Protein AF-A0A8C3KID8-F1 (afdb_monomer)

Structure (mmCIF, N/CA/C/O backbone):
data_AF-A0A8C3KID8-F1
#
_entry.id   AF-A0A8C3KID8-F1
#
loop_
_atom_site.group_PDB
_atom_site.id
_atom_site.type_symbol
_atom_site.label_atom_id
_atom_site.label_alt_id
_atom_site.label_comp_id
_atom_site.label_asym_id
_atom_site.label_entity_id
_atom_site.label_seq_id
_atom_site.pdbx_PDB_ins_code
_atom_site.Cartn_x
_atom_site.Cartn_y
_atom_site.Cartn_z
_atom_site.occupancy
_atom_site.B_iso_or_equiv
_atom_site.auth_seq_id
_atom_site.auth_comp_id
_atom_site.auth_asym_id
_atom_site.auth_atom_id
_atom_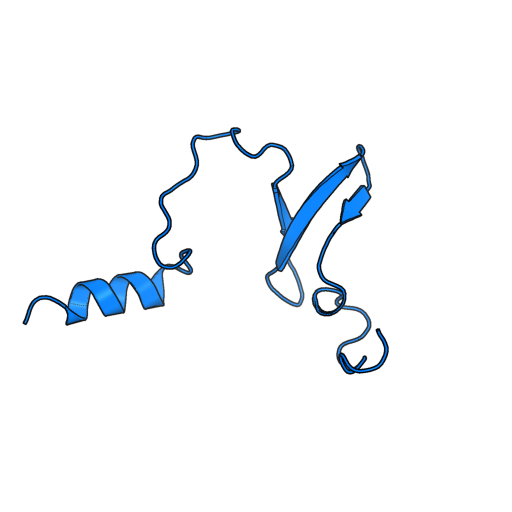site.pdbx_PDB_model_num
ATOM 1 N N . MET A 1 1 ? 33.726 5.570 -5.740 1.00 54.69 1 MET A N 1
ATOM 2 C CA . MET A 1 1 ? 33.229 6.906 -5.346 1.00 54.69 1 MET A CA 1
ATOM 3 C C . MET A 1 1 ? 31.817 7.205 -5.874 1.00 54.69 1 MET A C 1
ATOM 5 O O . MET A 1 1 ? 31.280 8.234 -5.512 1.00 54.69 1 MET A O 1
ATOM 9 N N . GLU A 1 2 ? 31.161 6.288 -6.602 1.00 55.66 2 GLU A N 1
ATOM 10 C CA . GLU A 1 2 ? 29.812 6.509 -7.182 1.00 55.66 2 GLU A CA 1
ATOM 11 C C . GLU A 1 2 ? 28.676 5.742 -6.463 1.00 55.66 2 GLU A C 1
ATOM 13 O O . GLU A 1 2 ? 27.512 5.862 -6.822 1.00 55.66 2 GLU A O 1
ATOM 18 N N . LEU A 1 3 ? 28.980 4.938 -5.433 1.00 61.44 3 LEU A N 1
ATOM 19 C CA . LEU A 1 3 ? 27.954 4.156 -4.716 1.00 61.44 3 LEU A CA 1
ATOM 20 C C . LEU A 1 3 ? 27.250 4.956 -3.614 1.00 61.44 3 LEU A C 1
ATOM 22 O O . LEU A 1 3 ? 26.094 4.688 -3.306 1.00 61.44 3 LEU A O 1
ATOM 26 N N . LEU A 1 4 ? 27.926 5.956 -3.042 1.00 67.81 4 LEU A N 1
ATOM 27 C CA . LEU A 1 4 ? 27.363 6.828 -2.011 1.00 67.81 4 LEU A CA 1
ATOM 28 C C . LEU A 1 4 ? 26.095 7.577 -2.471 1.00 67.81 4 LEU A C 1
ATOM 30 O O . LEU A 1 4 ? 25.122 7.554 -1.722 1.00 67.81 4 LEU A O 1
ATOM 34 N N . PRO A 1 5 ? 26.044 8.197 -3.672 1.00 72.31 5 PRO A N 1
ATOM 35 C CA . PRO A 1 5 ? 24.836 8.886 -4.131 1.00 72.31 5 PRO A CA 1
ATOM 36 C C . PRO A 1 5 ? 23.680 7.925 -4.433 1.00 72.31 5 PRO A C 1
ATOM 38 O O . PRO A 1 5 ? 22.534 8.270 -4.167 1.00 72.31 5 PRO A O 1
ATOM 41 N N . ILE A 1 6 ? 23.958 6.708 -4.916 1.00 68.62 6 ILE A N 1
ATOM 42 C CA . ILE A 1 6 ? 22.929 5.678 -5.149 1.00 68.62 6 ILE A CA 1
ATOM 43 C C . ILE A 1 6 ? 22.359 5.179 -3.817 1.00 68.62 6 ILE A C 1
ATOM 45 O O . ILE A 1 6 ? 21.145 5.097 -3.659 1.00 68.62 6 ILE A O 1
ATOM 49 N N . ILE A 1 7 ? 23.220 4.895 -2.837 1.00 67.94 7 ILE A N 1
ATOM 50 C CA . ILE A 1 7 ? 22.802 4.494 -1.488 1.00 67.94 7 ILE A CA 1
ATOM 51 C C . ILE A 1 7 ? 21.995 5.618 -0.827 1.00 67.94 7 ILE A C 1
ATOM 53 O O . ILE A 1 7 ? 20.935 5.359 -0.266 1.00 67.94 7 ILE A O 1
ATOM 57 N N 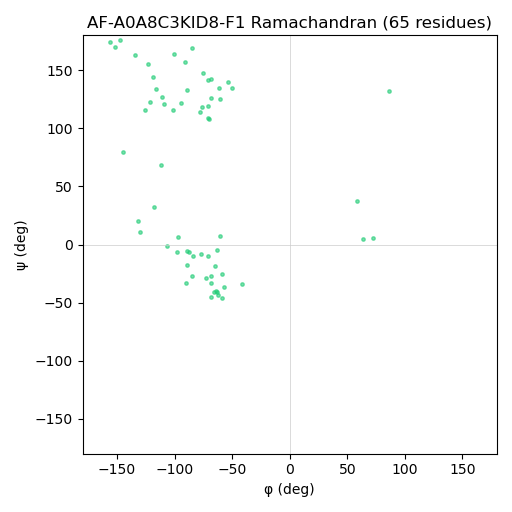. LEU A 1 8 ? 22.442 6.871 -0.944 1.00 67.44 8 LEU A N 1
ATOM 58 C CA . LEU A 1 8 ? 21.730 8.032 -0.410 1.00 67.44 8 LEU A CA 1
ATOM 59 C C . LEU A 1 8 ? 20.356 8.219 -1.080 1.00 67.44 8 LEU A C 1
ATOM 61 O O . LEU A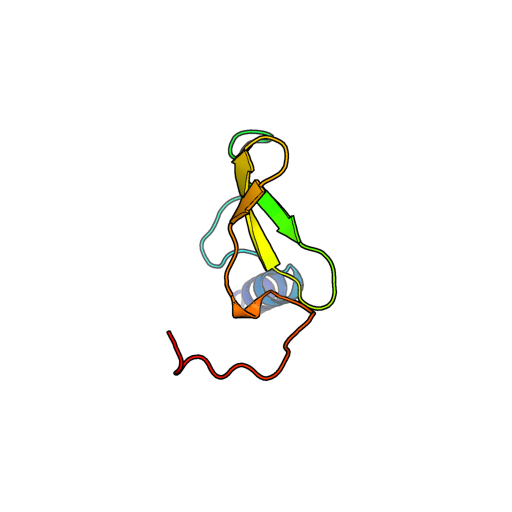 1 8 ? 19.373 8.473 -0.392 1.00 67.44 8 LEU A O 1
ATOM 65 N N . LEU A 1 9 ? 20.256 8.027 -2.398 1.00 65.19 9 LEU A N 1
ATOM 66 C CA . LEU A 1 9 ? 18.992 8.098 -3.136 1.00 65.19 9 LEU A CA 1
ATOM 67 C C . LEU A 1 9 ? 18.015 6.974 -2.744 1.00 65.19 9 LEU A C 1
ATOM 69 O O . LEU A 1 9 ? 16.822 7.228 -2.577 1.00 65.19 9 LEU A O 1
ATOM 73 N N . LEU A 1 10 ? 18.503 5.746 -2.554 1.00 64.88 10 LEU A N 1
ATOM 74 C CA . LEU A 1 10 ? 17.684 4.620 -2.088 1.00 64.88 10 LEU A CA 1
ATOM 75 C C . LEU A 1 10 ? 17.153 4.852 -0.666 1.00 64.88 10 LEU A C 1
ATOM 77 O O . LEU A 1 10 ? 15.991 4.566 -0.388 1.00 64.88 10 LEU A O 1
ATOM 81 N N . LEU A 1 11 ? 17.976 5.416 0.221 1.00 64.00 11 LEU A N 1
ATOM 82 C CA . LEU A 1 11 ? 17.601 5.677 1.613 1.00 64.00 11 LEU A CA 1
ATOM 83 C C . LEU A 1 11 ? 16.604 6.839 1.768 1.00 64.00 11 LEU A C 1
ATOM 85 O O . LEU A 1 11 ? 15.809 6.830 2.704 1.00 64.00 11 LEU A O 1
ATOM 89 N N . LEU A 1 12 ? 16.618 7.828 0.868 1.00 64.25 12 LEU A N 1
ATOM 90 C CA . LEU A 1 12 ? 15.774 9.029 0.968 1.00 64.25 12 LEU A CA 1
ATOM 91 C C . LEU A 1 12 ? 14.394 8.894 0.306 1.00 64.25 12 LEU A C 1
ATOM 93 O O . LEU A 1 12 ? 13.505 9.693 0.587 1.00 64.25 12 LEU A O 1
ATOM 97 N N . THR A 1 13 ? 14.201 7.918 -0.584 1.00 64.44 13 THR A N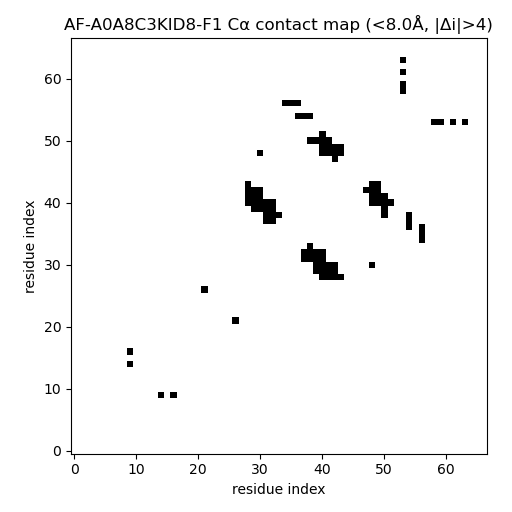 1
ATOM 98 C CA . THR A 1 13 ? 13.007 7.850 -1.450 1.00 64.44 13 THR A CA 1
ATOM 99 C C . THR A 1 13 ? 11.910 6.910 -0.951 1.00 64.44 13 THR A C 1
ATOM 101 O O . THR A 1 13 ? 10.831 6.895 -1.538 1.00 64.44 13 THR A O 1
ATOM 104 N N . GLY A 1 14 ? 12.140 6.137 0.121 1.00 65.62 14 GLY A N 1
ATOM 105 C CA . GLY A 1 14 ? 11.150 5.169 0.618 1.00 65.62 14 GLY A CA 1
ATOM 106 C C . GLY A 1 14 ? 10.759 4.134 -0.445 1.00 65.62 14 GLY A C 1
ATOM 107 O O . GLY A 1 14 ? 9.590 3.783 -0.582 1.00 65.62 14 GLY A O 1
ATOM 108 N N . THR A 1 15 ? 11.728 3.704 -1.255 1.00 78.69 15 THR A N 1
ATOM 109 C CA . THR A 1 15 ? 11.511 2.810 -2.396 1.00 78.69 15 THR A CA 1
ATOM 110 C C . THR A 1 15 ? 11.657 1.340 -2.014 1.00 78.69 15 THR A C 1
ATOM 112 O O . THR A 1 15 ? 12.318 0.980 -1.039 1.00 78.69 15 THR A O 1
ATOM 115 N N . ILE A 1 16 ? 11.038 0.464 -2.808 1.00 83.44 16 ILE A N 1
ATOM 116 C CA . ILE A 1 16 ? 11.242 -0.982 -2.689 1.00 83.44 16 ILE A CA 1
ATOM 117 C C . ILE A 1 16 ? 12.653 -1.319 -3.187 1.00 83.44 16 ILE A C 1
ATOM 119 O O . ILE A 1 16 ? 12.976 -1.073 -4.350 1.00 83.44 16 ILE A O 1
ATOM 123 N N . ILE A 1 17 ? 13.494 -1.887 -2.315 1.00 84.69 17 ILE A N 1
ATOM 124 C CA . ILE A 1 17 ? 14.882 -2.252 -2.639 1.00 84.69 17 ILE A CA 1
ATOM 125 C C . ILE A 1 17 ? 14.894 -3.273 -3.783 1.00 84.69 17 ILE A C 1
ATOM 127 O O . ILE A 1 17 ? 14.257 -4.320 -3.694 1.00 84.69 17 ILE A O 1
ATOM 131 N N . GLY A 1 18 ? 15.622 -2.963 -4.860 1.00 84.50 18 GLY A N 1
ATOM 132 C CA . GLY A 1 18 ? 15.686 -3.802 -6.064 1.00 84.50 18 GLY A CA 1
ATOM 133 C C . GLY A 1 18 ? 14.409 -3.796 -6.914 1.00 84.50 18 GLY A C 1
ATOM 134 O O . GLY A 1 18 ? 14.326 -4.546 -7.883 1.00 84.50 18 GLY A O 1
ATOM 135 N N . GLY A 1 19 ? 13.419 -2.972 -6.563 1.00 84.75 19 GLY A N 1
ATOM 136 C CA . GLY A 1 19 ? 12.178 -2.831 -7.311 1.00 84.75 19 GLY A CA 1
ATOM 137 C C . GLY A 1 19 ? 12.277 -1.838 -8.469 1.00 84.75 19 GLY A C 1
ATOM 138 O O . GLY A 1 19 ? 13.212 -1.045 -8.578 1.00 84.75 19 GLY A O 1
ATOM 139 N N . SER A 1 20 ? 11.249 -1.850 -9.311 1.00 88.44 20 SER A N 1
ATOM 140 C CA . SER A 1 20 ? 10.996 -0.831 -10.328 1.00 88.44 20 SER A CA 1
ATOM 141 C C . SER A 1 20 ? 9.600 -0.234 -10.132 1.00 88.44 20 SER A C 1
ATOM 143 O O . SER A 1 20 ? 8.721 -0.905 -9.580 1.00 88.44 20 SER A O 1
ATOM 145 N N . PRO A 1 21 ? 9.348 1.002 -10.594 1.00 88.31 21 PRO A N 1
ATOM 146 C CA . PRO A 1 21 ? 8.007 1.568 -10.595 1.00 88.31 21 PRO A CA 1
ATOM 147 C C . PRO A 1 21 ? 7.004 0.648 -11.295 1.00 88.31 21 PRO A C 1
ATOM 149 O O . PRO A 1 21 ? 7.295 0.037 -12.324 1.00 88.31 21 PRO A O 1
ATOM 152 N N . CYS A 1 22 ? 5.809 0.560 -10.724 1.00 91.69 22 CYS A N 1
ATOM 153 C CA . CYS A 1 22 ? 4.695 -0.167 -11.313 1.00 91.69 22 CYS A CA 1
ATOM 154 C C . CYS A 1 22 ? 4.094 0.624 -12.482 1.00 91.69 22 CYS A C 1
ATOM 156 O O . CYS A 1 22 ? 4.027 1.853 -12.426 1.00 91.69 22 CYS A O 1
ATOM 158 N N . ILE A 1 23 ? 3.585 -0.069 -13.507 1.00 96.12 23 ILE A N 1
ATOM 159 C CA . ILE A 1 23 ? 2.763 0.575 -14.543 1.00 96.12 23 ILE A CA 1
ATOM 160 C C . ILE A 1 23 ? 1.514 1.158 -13.853 1.00 96.12 23 ILE A C 1
ATOM 162 O O . ILE A 1 23 ? 0.913 0.462 -13.026 1.00 96.12 23 ILE A O 1
ATOM 166 N N . PRO A 1 24 ? 1.091 2.400 -14.146 1.00 94.56 24 PRO A N 1
ATOM 167 C CA . PRO A 1 24 ? -0.118 2.965 -13.553 1.00 94.56 24 PRO A CA 1
ATOM 168 C C . PRO A 1 24 ? -1.315 2.016 -13.678 1.00 94.56 24 PRO A C 1
ATOM 170 O O . PRO A 1 24 ? -1.531 1.421 -14.731 1.00 94.56 24 PRO A O 1
ATOM 173 N N . PHE A 1 25 ? -2.066 1.854 -12.586 1.00 94.06 25 PHE A N 1
ATOM 174 C CA . PHE A 1 25 ? -3.235 0.966 -12.485 1.00 94.06 25 PHE A CA 1
ATOM 175 C C . PHE A 1 25 ? -2.974 -0.544 -12.662 1.00 94.06 25 PHE A C 1
ATOM 177 O O . PHE A 1 25 ? -3.930 -1.312 -12.626 1.00 94.06 25 PHE A O 1
ATOM 184 N N . SER A 1 26 ? -1.720 -1.003 -12.792 1.00 97.69 26 SER A N 1
ATOM 185 C CA . SER A 1 26 ? -1.422 -2.445 -12.923 1.00 97.69 26 SER A CA 1
ATOM 186 C C . SER A 1 26 ? -1.701 -3.250 -11.649 1.00 97.69 26 SER A C 1
ATOM 188 O O . SER A 1 26 ? -2.045 -4.426 -11.738 1.00 97.69 26 SER A O 1
ATOM 190 N N . GLN A 1 27 ? -1.623 -2.605 -10.478 1.00 97.00 27 GLN A N 1
ATOM 191 C CA . GLN A 1 27 ? -1.918 -3.196 -9.169 1.00 97.00 27 GLN A CA 1
ATOM 192 C C . GLN A 1 27 ? -3.196 -2.555 -8.601 1.00 97.00 27 GLN A C 1
ATOM 194 O O . GLN A 1 27 ? -3.121 -1.796 -7.633 1.00 97.00 27 GLN A O 1
ATOM 199 N N . PRO A 1 28 ? -4.377 -2.806 -9.199 1.00 96.25 28 PRO A N 1
ATOM 200 C CA . PRO A 1 28 ? -5.624 -2.143 -8.809 1.00 96.25 28 PRO A CA 1
ATOM 201 C C . PRO A 1 28 ? -6.072 -2.503 -7.387 1.00 96.25 28 PRO A C 1
ATOM 203 O O . PRO A 1 28 ? -6.865 -1.786 -6.789 1.00 96.25 28 PRO A O 1
ATOM 206 N N . TRP A 1 29 ? -5.551 -3.599 -6.834 1.00 97.31 29 TRP A N 1
ATOM 207 C CA . TRP A 1 29 ? -5.792 -4.014 -5.456 1.00 97.31 29 TRP A CA 1
ATOM 208 C C . TRP A 1 29 ? -4.873 -3.331 -4.436 1.00 97.31 29 TRP A C 1
ATOM 210 O O . TRP A 1 29 ? -5.100 -3.500 -3.242 1.00 97.31 29 TRP A O 1
ATOM 220 N N . GLN A 1 30 ? -3.829 -2.605 -4.851 1.00 96.44 30 GLN A N 1
ATOM 221 C CA . GLN A 1 30 ? -2.882 -1.998 -3.914 1.00 96.44 30 GLN A CA 1
ATOM 222 C C . GLN A 1 30 ? -3.546 -0.869 -3.123 1.00 96.44 30 GLN A C 1
ATOM 224 O O . GLN A 1 30 ? -4.053 0.093 -3.697 1.00 96.44 30 GLN A O 1
ATOM 229 N N . VAL A 1 31 ? -3.471 -0.953 -1.796 1.00 95.00 31 VAL A N 1
ATOM 230 C CA . VAL A 1 31 ? -3.982 0.069 -0.877 1.00 95.00 31 VAL A CA 1
ATOM 231 C C . VAL A 1 31 ? -2.833 0.677 -0.086 1.00 95.00 31 VAL A C 1
ATOM 233 O O . VAL A 1 31 ? -1.989 -0.037 0.457 1.00 95.00 31 VAL A O 1
ATOM 236 N N . TYR A 1 32 ? -2.827 2.005 0.002 1.00 92.25 32 TYR A N 1
ATOM 237 C CA . TYR A 1 32 ? -1.981 2.752 0.925 1.00 92.25 32 TYR A CA 1
ATOM 238 C C . TYR A 1 32 ? -2.763 3.043 2.206 1.00 92.25 32 TYR A C 1
ATOM 240 O O . TYR A 1 32 ? -3.825 3.664 2.159 1.00 92.25 32 TYR A O 1
ATOM 248 N N . ILE A 1 33 ? -2.246 2.582 3.343 1.00 90.25 33 ILE A N 1
ATOM 249 C CA . ILE A 1 33 ? -2.844 2.800 4.660 1.00 90.25 33 ILE A CA 1
ATOM 250 C C . ILE A 1 33 ? -2.064 3.924 5.342 1.00 90.25 33 ILE A C 1
ATOM 252 O O . ILE A 1 33 ? -0.869 3.785 5.614 1.00 90.25 33 ILE A O 1
ATOM 256 N N . TYR A 1 34 ? -2.747 5.041 5.598 1.00 85.69 34 TYR A N 1
ATOM 257 C CA . TYR A 1 34 ? -2.172 6.237 6.206 1.00 85.69 34 TYR A CA 1
ATOM 258 C C . TYR A 1 34 ? -2.695 6.416 7.639 1.00 85.69 34 TYR A C 1
ATOM 260 O O . TYR A 1 34 ? -3.895 6.597 7.828 1.00 85.69 34 TYR A O 1
ATOM 268 N N . SER A 1 35 ? -1.769 6.438 8.611 1.00 72.81 35 SER A N 1
ATOM 269 C CA . SER A 1 35 ? -1.952 6.676 10.061 1.00 72.81 35 SER A CA 1
ATOM 270 C C . SER A 1 35 ? -2.297 5.447 10.919 1.00 72.81 35 SER A C 1
ATOM 272 O O . SER A 1 35 ? -3.242 4.725 10.595 1.00 72.81 35 SER A O 1
ATOM 274 N N . PRO A 1 36 ? -1.608 5.221 12.067 1.00 69.19 36 PRO A N 1
ATOM 275 C CA . PRO A 1 36 ? -0.426 5.876 12.647 1.00 69.19 36 PRO A CA 1
ATOM 276 C C . PRO A 1 36 ? 0.896 5.266 12.153 1.00 69.19 36 P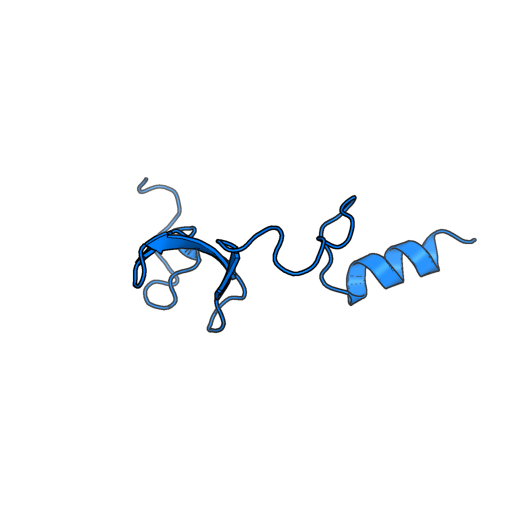RO A C 1
ATOM 278 O O . PRO A 1 36 ? 1.962 5.794 12.450 1.00 69.19 36 PRO A O 1
ATOM 281 N N . VAL A 1 37 ? 0.835 4.170 11.393 1.00 74.44 37 VAL A N 1
ATOM 282 C CA . VAL A 1 37 ? 1.973 3.547 10.707 1.00 74.44 37 VAL A CA 1
ATOM 283 C C . VAL A 1 37 ? 1.722 3.572 9.205 1.00 74.44 37 VAL A C 1
ATOM 285 O O . VAL A 1 37 ? 0.581 3.452 8.760 1.00 74.44 37 VAL A O 1
ATOM 288 N N . LEU A 1 38 ? 2.783 3.764 8.421 1.00 86.25 38 LEU A N 1
ATOM 289 C CA . LEU A 1 38 ? 2.705 3.641 6.969 1.00 86.25 38 LEU A CA 1
ATOM 290 C C . LEU A 1 38 ? 2.715 2.157 6.614 1.00 86.25 38 LEU A C 1
ATOM 292 O O . LEU A 1 38 ? 3.710 1.474 6.845 1.00 86.25 38 LEU A O 1
ATOM 296 N N . CYS A 1 39 ? 1.609 1.670 6.060 1.00 90.94 39 CYS A N 1
ATOM 297 C CA . CYS A 1 39 ? 1.454 0.273 5.680 1.00 90.94 39 CYS A CA 1
ATOM 298 C C . CYS A 1 39 ? 0.847 0.119 4.285 1.00 90.94 39 CYS A C 1
ATOM 300 O O . CYS A 1 39 ? 0.240 1.036 3.727 1.00 90.94 39 CYS A O 1
ATOM 302 N N . GLY A 1 40 ? 1.007 -1.081 3.733 1.00 91.62 40 GLY A N 1
ATOM 303 C CA . GLY A 1 40 ? 0.304 -1.527 2.536 1.00 91.62 40 GLY A CA 1
ATOM 304 C C . GLY A 1 40 ? -0.883 -2.429 2.872 1.00 91.62 40 GLY A C 1
ATOM 305 O O . GLY A 1 40 ? -0.983 -2.984 3.969 1.00 91.62 40 GLY A O 1
ATOM 306 N N . GLY A 1 41 ? -1.769 -2.610 1.901 1.00 93.19 41 GLY A N 1
ATOM 307 C CA . GLY A 1 41 ? -2.863 -3.571 1.968 1.00 93.19 41 GLY A CA 1
ATOM 308 C C . GLY A 1 41 ? -3.344 -3.999 0.586 1.00 93.19 41 GLY A C 1
ATOM 309 O O . GLY A 1 41 ? -2.907 -3.462 -0.432 1.00 93.19 41 GLY A O 1
ATOM 310 N N . ILE A 1 42 ? -4.254 -4.970 0.572 1.00 97.00 42 ILE A N 1
ATOM 311 C CA . ILE A 1 42 ? -4.873 -5.541 -0.627 1.00 97.00 42 ILE A CA 1
ATOM 312 C C . ILE A 1 42 ? -6.388 -5.353 -0.530 1.00 97.00 42 ILE A C 1
ATOM 314 O O . ILE A 1 42 ? -7.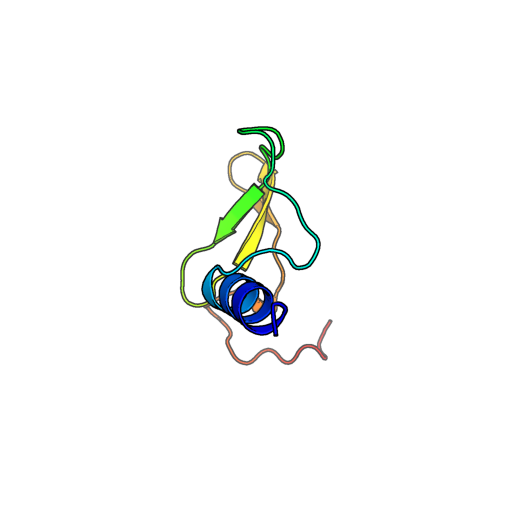006 -5.838 0.419 1.00 97.00 42 ILE A O 1
ATOM 318 N N . LEU A 1 43 ? -6.998 -4.687 -1.512 1.00 96.75 43 LEU A N 1
ATOM 319 C CA . LEU A 1 43 ? -8.450 -4.603 -1.660 1.00 96.75 43 LEU A CA 1
ATOM 320 C C . LEU A 1 43 ? -9.000 -5.969 -2.099 1.00 96.75 43 LEU A C 1
ATOM 322 O O . LEU A 1 43 ? -8.791 -6.397 -3.232 1.00 96.75 43 LEU A O 1
ATOM 326 N N . LEU A 1 44 ? -9.693 -6.663 -1.196 1.00 96.56 44 LEU A N 1
ATOM 327 C CA . LEU A 1 44 ? -10.300 -7.973 -1.456 1.00 96.56 44 LEU A CA 1
ATOM 328 C C . LEU A 1 44 ? -11.735 -7.865 -1.988 1.00 96.56 44 LEU A C 1
ATOM 330 O O . LEU A 1 44 ? -12.179 -8.723 -2.748 1.00 96.56 44 LEU A O 1
ATOM 334 N N . ARG A 1 45 ? -12.472 -6.839 -1.547 1.00 94.75 45 ARG A N 1
ATOM 335 C CA . ARG A 1 45 ? -13.823 -6.458 -2.001 1.00 94.75 45 ARG A CA 1
ATOM 336 C C . ARG A 1 45 ? -14.008 -4.959 -1.805 1.00 94.75 45 ARG A C 1
ATOM 338 O O . ARG A 1 45 ? -13.236 -4.363 -1.064 1.00 94.75 45 ARG A O 1
ATOM 345 N N . ASP A 1 46 ? -15.091 -4.409 -2.346 1.00 94.25 46 ASP A N 1
ATOM 346 C CA . ASP A 1 46 ? -15.440 -2.980 -2.343 1.00 94.25 46 ASP A CA 1
ATOM 347 C C . ASP A 1 46 ? -15.170 -2.238 -1.023 1.00 94.25 46 ASP A C 1
ATOM 349 O O . ASP A 1 46 ? -14.773 -1.081 -1.052 1.00 94.25 46 ASP A O 1
ATOM 353 N N . ASN A 1 47 ? -15.329 -2.902 0.130 1.00 92.62 47 ASN A N 1
ATOM 354 C CA . ASN A 1 47 ? -15.106 -2.313 1.457 1.00 92.62 47 ASN A CA 1
ATOM 355 C C . ASN A 1 47 ? -14.229 -3.177 2.386 1.00 92.62 47 ASN A C 1
ATOM 357 O O . ASN A 1 47 ? -14.297 -3.035 3.604 1.00 92.62 47 ASN A O 1
ATOM 361 N N . TRP A 1 48 ? -13.439 -4.109 1.840 1.00 94.31 48 TRP A N 1
ATOM 362 C CA . TRP A 1 48 ? -12.603 -5.020 2.631 1.00 94.31 48 TRP A CA 1
ATOM 363 C C . TRP A 1 48 ? -11.144 -4.956 2.185 1.00 94.31 48 TRP A C 1
ATOM 365 O O . TRP A 1 48 ? -10.817 -5.364 1.070 1.00 94.31 48 TRP A O 1
ATOM 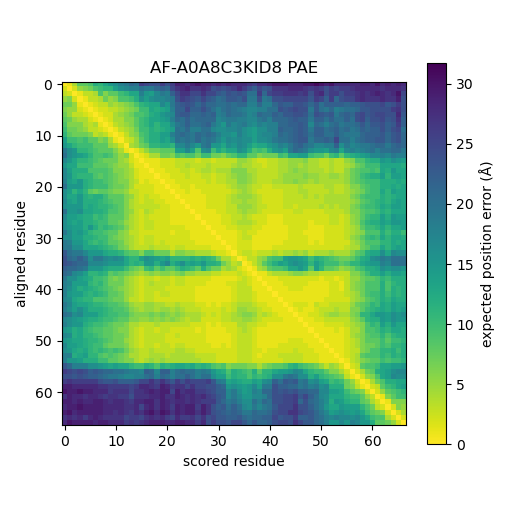375 N N . VAL A 1 49 ? -10.266 -4.503 3.084 1.00 93.75 49 VAL A N 1
ATOM 376 C CA . VAL A 1 49 ? -8.811 -4.457 2.881 1.00 93.75 49 VAL A CA 1
ATOM 377 C C . VAL A 1 49 ? -8.129 -5.471 3.795 1.00 93.75 49 VAL A C 1
ATOM 379 O O . VAL A 1 49 ? -8.330 -5.453 5.008 1.00 93.75 49 VAL A O 1
ATOM 382 N N . LEU A 1 50 ? -7.300 -6.338 3.218 1.00 93.25 50 LEU A N 1
ATOM 383 C CA . LEU A 1 50 ? -6.393 -7.216 3.954 1.00 93.25 50 LEU A CA 1
ATOM 384 C C . LEU A 1 50 ? -5.051 -6.511 4.178 1.00 93.25 50 LEU A C 1
ATOM 386 O O . LEU A 1 50 ? -4.482 -5.950 3.244 1.00 93.25 50 LEU A O 1
ATOM 390 N N . THR A 1 51 ? -4.524 -6.561 5.401 1.00 91.75 51 THR A N 1
ATOM 391 C CA . THR A 1 51 ? -3.210 -6.007 5.767 1.00 91.75 51 THR A CA 1
ATOM 392 C C . THR A 1 51 ? -2.563 -6.841 6.878 1.00 91.75 51 THR A C 1
ATOM 394 O O . THR A 1 51 ? -3.166 -7.792 7.379 1.00 91.75 51 THR A O 1
ATOM 397 N N . ALA A 1 52 ? -1.332 -6.509 7.262 1.00 89.12 52 ALA A N 1
ATOM 398 C CA . ALA A 1 52 ? -0.664 -7.151 8.384 1.00 89.12 52 ALA A CA 1
ATOM 399 C C . ALA A 1 52 ? -1.307 -6.730 9.715 1.00 89.12 52 ALA A C 1
ATOM 401 O O . ALA A 1 52 ? -1.646 -5.566 9.912 1.00 89.12 52 ALA A O 1
ATOM 402 N N . ALA A 1 53 ? -1.423 -7.659 10.667 1.00 85.50 53 ALA A N 1
ATOM 403 C CA . ALA A 1 53 ? -2.061 -7.387 11.959 1.00 85.50 53 ALA A CA 1
ATOM 404 C C . ALA A 1 53 ? -1.402 -6.221 12.728 1.00 85.50 53 ALA A C 1
ATOM 406 O O . ALA A 1 53 ? -2.098 -5.404 13.328 1.00 85.50 53 ALA A O 1
ATOM 407 N N . HIS A 1 54 ? -0.073 -6.092 12.645 1.00 84.06 54 HIS A N 1
ATOM 408 C CA . HIS A 1 54 ? 0.682 -5.011 13.291 1.00 84.06 54 HIS A CA 1
ATOM 409 C C . HIS A 1 54 ? 0.474 -3.628 12.643 1.00 84.06 54 HIS A C 1
ATOM 411 O O . HIS A 1 54 ? 0.905 -2.627 13.205 1.00 84.06 54 HIS A O 1
ATOM 417 N N . CYS A 1 55 ? -0.174 -3.551 11.474 1.00 84.31 55 CYS A N 1
ATOM 418 C CA . CYS A 1 55 ? -0.538 -2.282 10.841 1.00 84.31 55 CYS A CA 1
ATOM 419 C C . CYS A 1 55 ? -1.767 -1.625 11.489 1.00 84.31 55 CYS A C 1
ATOM 421 O O . CYS A 1 55 ? -2.106 -0.490 11.157 1.00 84.31 55 CYS A O 1
ATOM 423 N N . ASN A 1 56 ? -2.454 -2.322 12.402 1.00 73.69 56 ASN A N 1
ATOM 424 C CA . ASN A 1 56 ? -3.623 -1.793 13.087 1.00 73.69 56 ASN A CA 1
ATOM 425 C C . ASN A 1 56 ? -3.233 -0.783 14.184 1.00 73.69 56 ASN A C 1
ATOM 427 O O . ASN A 1 56 ? -2.609 -1.119 15.188 1.00 73.69 56 ASN A O 1
ATOM 431 N N . SER A 1 57 ? -3.703 0.451 14.010 1.00 62.97 57 SER A N 1
ATOM 432 C CA . SER A 1 57 ? -3.521 1.601 14.901 1.00 62.97 57 SER A CA 1
ATOM 433 C C . SER A 1 57 ? -4.033 1.422 16.328 1.00 62.97 57 SER A C 1
ATOM 435 O O . SER A 1 57 ? -3.584 2.108 17.244 1.00 62.97 57 SER A O 1
ATOM 437 N N . SER A 1 58 ? -5.008 0.533 16.506 1.00 59.84 58 SER A N 1
ATOM 438 C CA . SER A 1 58 ? -5.779 0.417 17.742 1.00 59.84 58 SER A CA 1
ATOM 439 C C . SER A 1 58 ? -5.170 -0.538 18.768 1.00 59.84 58 SER A C 1
ATOM 441 O O . SER A 1 58 ? -5.664 -0.601 19.891 1.00 59.84 58 SER A O 1
ATOM 443 N N . ASN A 1 59 ? -4.084 -1.251 18.438 1.00 53.69 59 ASN A N 1
ATOM 444 C CA . ASN A 1 59 ? -3.388 -2.081 19.420 1.00 53.69 59 ASN A CA 1
ATOM 445 C C . ASN A 1 59 ? -1.861 -2.104 19.204 1.00 53.69 59 ASN A 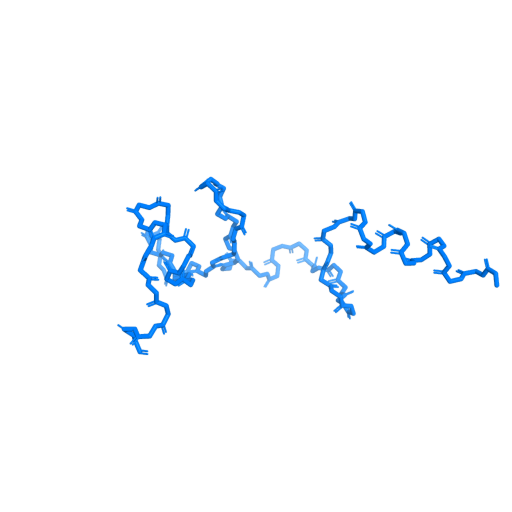C 1
ATOM 447 O O . ASN A 1 59 ? -1.325 -3.078 18.674 1.00 53.69 59 ASN A O 1
ATOM 451 N N . PRO A 1 60 ? -1.141 -1.053 19.643 1.00 53.41 60 PRO A N 1
ATOM 452 C CA . PRO A 1 60 ? 0.314 -0.939 19.490 1.00 53.41 60 PRO A CA 1
ATOM 453 C C . PRO A 1 60 ? 1.128 -2.021 20.221 1.00 53.41 60 PRO A C 1
ATOM 455 O O . PRO A 1 60 ? 2.352 -2.019 20.120 1.00 53.41 60 PRO A O 1
ATOM 458 N N . GLN A 1 61 ? 0.484 -2.898 21.003 1.00 54.34 61 GLN A N 1
ATOM 459 C CA . GLN A 1 61 ? 1.150 -3.824 21.921 1.00 54.34 61 GLN A CA 1
ATOM 460 C C . GLN A 1 61 ? 0.719 -5.288 21.810 1.00 54.34 61 GLN A C 1
ATOM 462 O O . GLN A 1 61 ? 1.111 -6.064 22.673 1.00 54.34 61 GLN A O 1
ATOM 467 N N . LEU A 1 62 ? -0.035 -5.722 20.794 1.00 57.03 62 LEU A N 1
ATOM 468 C CA . LEU A 1 62 ? -0.199 -7.169 20.594 1.00 57.03 62 LEU A CA 1
ATOM 469 C C . LEU A 1 62 ? 1.141 -7.749 20.106 1.00 57.03 62 LEU A C 1
ATOM 471 O O . LEU A 1 62 ? 1.537 -7.471 18.971 1.00 57.03 62 LEU A O 1
ATOM 475 N N . PRO A 1 63 ? 1.877 -8.517 20.937 1.00 53.53 63 PRO A N 1
ATOM 476 C CA . PRO A 1 63 ? 3.134 -9.095 20.509 1.00 53.53 63 PRO A CA 1
ATOM 477 C C . PRO A 1 63 ? 2.838 -10.164 19.457 1.00 53.53 63 PRO A C 1
ATOM 479 O O . PRO A 1 63 ? 1.872 -10.919 19.569 1.00 53.53 63 PRO A O 1
ATOM 482 N N . SER A 1 64 ? 3.703 -10.249 18.447 1.00 53.81 64 SER A N 1
ATOM 483 C CA . SER A 1 64 ? 3.607 -11.179 17.310 1.00 53.81 64 SER A CA 1
ATOM 484 C C . SER A 1 64 ? 3.624 -12.674 17.691 1.00 53.81 64 SER A C 1
ATOM 486 O O . SER A 1 64 ? 3.718 -13.518 16.810 1.00 53.81 64 SER A O 1
ATOM 488 N N . SER A 1 65 ? 3.573 -13.008 18.981 1.00 55.78 65 SER A N 1
ATOM 489 C CA . SER A 1 65 ? 3.600 -14.360 19.539 1.00 55.78 65 SER A CA 1
ATOM 490 C C . SER A 1 65 ? 2.212 -14.933 19.858 1.00 55.78 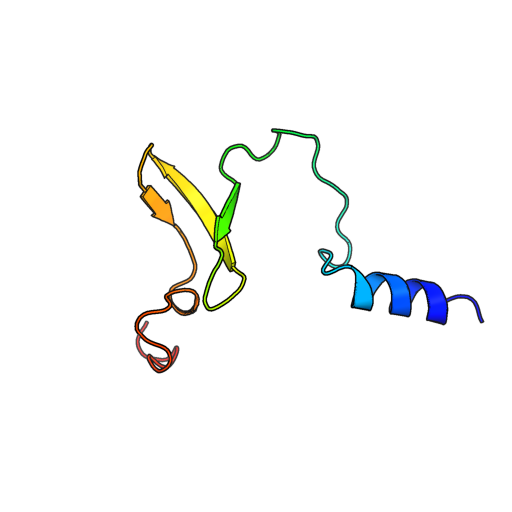65 SER A C 1
ATOM 492 O O . SER A 1 65 ? 2.133 -15.988 20.480 1.00 55.78 65 SER A O 1
ATOM 494 N N . TYR A 1 66 ? 1.128 -14.236 19.499 1.00 49.47 66 TYR A N 1
ATOM 495 C CA . TYR A 1 66 ? -0.253 -14.720 19.659 1.00 49.47 66 TYR A CA 1
ATOM 496 C C . TYR A 1 66 ? -0.993 -14.875 18.317 1.00 49.47 66 TYR A C 1
ATOM 498 O O . TYR A 1 66 ? -2.205 -14.677 18.236 1.00 49.47 66 TYR A O 1
ATOM 506 N N . LEU A 1 67 ? -0.236 -15.212 17.269 1.00 51.53 67 LEU A N 1
ATOM 507 C CA . LEU A 1 67 ? -0.690 -15.858 16.037 1.00 51.53 67 LEU A CA 1
ATOM 508 C C . LEU A 1 67 ? 0.298 -16.971 15.683 1.00 51.53 67 LEU A C 1
ATOM 510 O O . LEU A 1 67 ? 1.516 -16.716 15.819 1.00 51.53 67 LEU A O 1
#

InterPro domains:
  IPR001254 Serine proteases, trypsin domain [PF00089] (16-58)
  IPR009003 Peptidase S1, PA clan [SSF50494] (10-59)
  IPR018114 Serine proteases, trypsin family, histidine active site [PS00134] (50-55)

Solvent-accessible surface area (backbone atoms only — not comparable to full-atom values): 4610 Å² total; per-residue (Å²): 137,72,59,63,64,55,52,52,51,54,70,73,63,81,60,65,86,97,60,74,88,76,64,86,76,72,60,78,40,66,38,83,43,82,68,85,47,88,40,65,32,38,53,78,48,102,90,40,73,51,63,61,79,87,58,44,70,90,56,93,73,74,63,85,83,81,114

Mean predicted aligned error: 10.73 Å

Radius of gyration: 16.08 Å; Cα contacts (8 Å, |Δi|>4): 49; chains: 1; bounding box: 49×25×36 Å

pLDDT: mean 78.61, std 15.67, range [49.47, 97.69]

Foldseek 3Di:
DPVVVVVVVVVPPPDDVVDDDDDPCPQVQWDFDDPDDTFIWGCPDPPDTDGDPCSDPPPVDPPPVPD

Nearest PDB structures (foldseek):
  1ept-assembly1_A  TM=9.126E-01  e=3.393E-03  Sus scrofa

Secondary structure (DSSP, 8-state):
--HHHHHHHHHHTTPPTT--PPPTTS-TTEEEE-SSS-EEEEEEETTEEE--GGG-TT-TT--TT--

Organism: NCBI:txid425635

Sequence (67 aa):
MELLPIILLLLLTGTIIGGSPCIPFSQPWQVYIYSPVLCGGILLRDNWVLTAAHCNSSNPQLPSSYL